Protein AF-A0A350QAY5-F1 (afdb_monomer_lite)

Foldseek 3Di:
DQPQADDQPPQDDDVHGPVVLQVVLCVVPVGRAQKDWDWDDDVNFTETEIEGHCSRVRSAQAQSNLVRLLVSLVVCVVVVGAYEYEDGGPEHDVSRPVRSLVSQVSNQVSLVVCVVSVHFYEAEYEAEHEASRLVGSNVSGPHHHYDPPHHYYHDDPD

Structure (mmCIF, N/CA/C/O backbone):
data_AF-A0A350QAY5-F1
#
_entry.id   AF-A0A350QAY5-F1
#
loop_
_atom_site.group_PDB
_atom_site.id
_atom_site.type_symbol
_atom_site.label_atom_id
_atom_site.label_alt_id
_atom_site.label_comp_id
_atom_site.label_asym_id
_atom_site.label_entity_id
_atom_site.label_seq_id
_atom_site.pdbx_PDB_ins_code
_atom_site.Cartn_x
_atom_site.Cartn_y
_atom_site.Cartn_z
_atom_site.occupancy
_atom_site.B_iso_or_equiv
_atom_site.auth_seq_id
_atom_site.auth_comp_id
_atom_site.auth_asym_id
_atom_site.auth_atom_id
_atom_site.pdbx_PDB_model_num
ATOM 1 N N . ASP A 1 1 ? 9.152 9.344 7.113 1.00 81.31 1 ASP A N 1
ATOM 2 C CA . ASP A 1 1 ? 9.930 8.280 6.421 1.00 81.31 1 ASP A CA 1
ATOM 3 C C . ASP A 1 1 ? 10.506 8.770 5.074 1.00 81.31 1 ASP A C 1
ATOM 5 O O . ASP A 1 1 ? 10.620 8.005 4.115 1.00 81.31 1 ASP A O 1
ATOM 9 N N . GLU A 1 2 ? 10.925 10.040 4.996 1.00 77.25 2 GLU A N 1
ATOM 10 C CA . GLU A 1 2 ? 11.268 10.715 3.730 1.00 77.25 2 GLU A CA 1
ATOM 11 C C . GLU A 1 2 ? 12.499 10.132 3.023 1.00 77.25 2 GLU A C 1
ATOM 13 O O . GLU A 1 2 ? 12.554 10.104 1.796 1.00 77.25 2 GLU A O 1
ATOM 18 N N . GLY A 1 3 ? 13.460 9.605 3.787 1.00 85.69 3 GLY A N 1
ATOM 19 C CA . GLY A 1 3 ? 14.678 9.002 3.242 1.00 85.69 3 GLY A CA 1
ATOM 20 C C . GLY A 1 3 ? 14.499 7.602 2.642 1.00 85.69 3 GLY A C 1
ATOM 21 O O . GLY A 1 3 ? 15.414 7.117 1.976 1.00 85.69 3 GLY A O 1
ATOM 22 N N . LEU A 1 4 ? 13.356 6.939 2.858 1.00 93.00 4 LEU A N 1
ATOM 23 C CA . LEU A 1 4 ? 13.135 5.566 2.399 1.00 93.00 4 LEU A CA 1
ATOM 24 C C . LEU A 1 4 ? 12.829 5.533 0.895 1.00 93.00 4 LEU A C 1
ATOM 26 O O . LEU A 1 4 ? 11.836 6.108 0.440 1.00 93.00 4 LEU A O 1
ATOM 30 N N . HIS A 1 5 ? 13.672 4.824 0.149 1.00 93.00 5 HIS A N 1
ATOM 31 C CA . HIS A 1 5 ? 13.646 4.731 -1.308 1.00 93.00 5 HIS A CA 1
ATOM 32 C C . HIS A 1 5 ? 14.004 3.312 -1.763 1.00 93.00 5 HIS A C 1
ATOM 34 O O . HIS A 1 5 ? 14.540 2.523 -0.985 1.00 93.00 5 HIS A O 1
ATOM 40 N N . SER A 1 6 ? 13.649 2.969 -3.002 1.00 92.56 6 SER A N 1
ATOM 41 C CA . SER A 1 6 ? 14.009 1.671 -3.581 1.00 92.56 6 SER A CA 1
ATOM 42 C C . SER A 1 6 ? 15.471 1.679 -4.021 1.00 92.56 6 SER A C 1
ATOM 44 O O . SER A 1 6 ? 15.937 2.644 -4.624 1.00 92.56 6 SER A O 1
ATOM 46 N N . GLU A 1 7 ? 16.161 0.570 -3.782 1.00 91.94 7 GLU A N 1
ATOM 47 C CA . GLU A 1 7 ? 17.457 0.275 -4.391 1.00 91.94 7 GLU A CA 1
ATOM 48 C C . GLU A 1 7 ? 17.294 -0.701 -5.564 1.00 91.94 7 GLU A C 1
ATOM 50 O O . GLU A 1 7 ? 16.193 -1.169 -5.852 1.00 91.94 7 GLU A O 1
ATOM 55 N N . ASP A 1 8 ? 18.397 -1.020 -6.243 1.00 93.12 8 ASP A N 1
ATOM 56 C CA . ASP A 1 8 ? 18.444 -1.986 -7.345 1.00 93.12 8 ASP A CA 1
ATOM 57 C C . ASP A 1 8 ? 19.230 -3.247 -6.931 1.00 93.12 8 ASP A C 1
ATOM 59 O O . ASP A 1 8 ? 20.378 -3.429 -7.355 1.00 93.12 8 ASP A O 1
ATOM 63 N N . PRO A 1 9 ? 18.653 -4.109 -6.066 1.00 90.19 9 PRO A N 1
ATOM 64 C CA . PRO A 1 9 ? 19.353 -5.276 -5.526 1.00 90.19 9 PRO A CA 1
ATOM 65 C C . PRO A 1 9 ? 19.636 -6.336 -6.596 1.00 90.19 9 PRO A C 1
ATOM 67 O O . PRO A 1 9 ? 20.583 -7.107 -6.467 1.00 90.19 9 PRO A O 1
ATOM 70 N N . LEU A 1 10 ? 18.835 -6.362 -7.666 1.00 94.19 10 LEU A N 1
ATOM 71 C CA . LEU A 1 10 ? 18.956 -7.327 -8.758 1.00 94.19 10 LEU A CA 1
ATOM 72 C C . LEU A 1 10 ? 19.845 -6.827 -9.905 1.00 94.19 10 LEU A C 1
ATOM 74 O O . LEU A 1 10 ? 20.070 -7.574 -10.855 1.00 94.19 10 LEU A O 1
ATOM 78 N N . ARG A 1 11 ? 20.352 -5.584 -9.833 1.00 92.19 11 ARG A N 1
ATOM 79 C CA . ARG A 1 11 ? 21.072 -4.908 -10.930 1.00 92.19 11 ARG A CA 1
ATOM 80 C C . ARG A 1 11 ? 20.285 -4.985 -12.243 1.00 92.19 11 ARG A C 1
ATOM 82 O O . ARG A 1 11 ? 20.838 -5.304 -13.297 1.00 92.19 11 ARG A O 1
ATOM 89 N N . PHE A 1 12 ? 18.979 -4.751 -12.156 1.00 93.25 12 PHE A N 1
ATOM 90 C CA . PHE A 1 12 ? 18.031 -5.024 -13.225 1.00 93.25 12 PHE A CA 1
ATOM 91 C C . PHE A 1 12 ? 18.230 -4.075 -14.412 1.00 93.25 12 PHE A C 1
ATOM 93 O O . PHE A 1 12 ? 18.260 -2.845 -14.270 1.00 93.25 12 PHE A O 1
ATOM 100 N N . GLN A 1 13 ? 18.297 -4.653 -15.611 1.00 88.00 13 GLN A N 1
ATOM 101 C CA . GLN A 1 13 ? 18.387 -3.912 -16.865 1.00 88.00 13 GLN A CA 1
ATOM 102 C C . GLN A 1 13 ? 17.343 -4.417 -17.858 1.00 88.00 13 GLN A C 1
ATOM 104 O O . GLN A 1 13 ? 17.281 -5.603 -18.169 1.00 88.00 13 GLN A O 1
ATOM 109 N N . ASP A 1 14 ? 16.539 -3.482 -18.360 1.00 86.69 14 ASP A N 1
ATOM 110 C CA . ASP A 1 14 ? 15.728 -3.651 -19.563 1.00 86.69 14 ASP A CA 1
ATOM 111 C C . ASP A 1 14 ? 16.149 -2.591 -20.603 1.00 86.69 14 ASP A C 1
ATOM 113 O O . ASP A 1 14 ? 17.308 -2.180 -20.633 1.00 86.69 14 ASP A O 1
ATOM 117 N N . LEU A 1 15 ? 15.217 -2.098 -21.424 1.00 86.44 15 LEU A N 1
ATOM 118 C CA . LEU A 1 15 ? 15.415 -0.923 -22.286 1.00 86.44 15 LEU A CA 1
ATOM 119 C C . LEU A 1 15 ? 16.027 0.291 -21.552 1.00 86.44 15 LEU A C 1
ATOM 121 O O . LEU A 1 15 ? 16.704 1.109 -22.172 1.00 86.44 15 LEU A O 1
ATOM 125 N N . LYS A 1 16 ? 15.765 0.443 -20.248 1.00 89.06 16 LYS A N 1
ATOM 126 C CA . LYS A 1 16 ? 16.344 1.453 -19.355 1.00 89.06 16 LYS A CA 1
ATOM 127 C C . LYS A 1 16 ? 16.747 0.809 -18.020 1.00 89.06 16 LYS A C 1
ATOM 129 O O . LYS A 1 16 ? 15.923 0.123 -17.413 1.00 89.06 16 LYS A O 1
ATOM 134 N N . PRO A 1 17 ? 17.950 1.092 -17.486 1.00 93.75 17 PRO A N 1
ATOM 135 C CA . PRO A 1 17 ? 18.347 0.616 -16.160 1.00 93.75 17 PRO A CA 1
ATOM 136 C C . PRO A 1 17 ? 17.328 0.998 -15.080 1.00 93.75 17 PRO A C 1
ATOM 138 O O . PRO A 1 17 ? 16.793 2.114 -15.102 1.00 93.75 17 PRO A O 1
ATOM 141 N N . TYR A 1 18 ? 17.087 0.118 -14.101 1.00 95.19 18 TYR A N 1
ATOM 142 C CA . TYR A 1 18 ? 16.091 0.384 -13.056 1.00 95.19 18 TYR A CA 1
ATOM 143 C C . TYR A 1 18 ? 16.388 1.674 -12.276 1.00 95.19 18 TYR A C 1
ATOM 145 O O . TYR A 1 18 ? 15.495 2.501 -12.085 1.00 95.19 18 TYR A O 1
ATOM 153 N N . LYS A 1 19 ? 17.661 1.925 -11.947 1.00 94.19 19 LYS A N 1
ATOM 154 C CA . LYS A 1 19 ? 18.101 3.184 -11.318 1.00 94.19 19 LYS A CA 1
ATOM 155 C C . LYS A 1 19 ? 17.680 4.428 -12.106 1.00 94.19 19 LYS A C 1
ATOM 157 O O . LYS A 1 19 ? 17.202 5.389 -11.517 1.00 94.19 19 LYS A O 1
ATOM 162 N N . ALA A 1 20 ? 17.778 4.396 -13.437 1.00 94.12 20 ALA A N 1
ATOM 163 C CA . ALA A 1 20 ? 17.359 5.518 -14.275 1.00 94.12 20 ALA A CA 1
ATOM 164 C C . ALA A 1 20 ? 15.835 5.726 -14.238 1.00 94.12 20 ALA A C 1
ATOM 166 O O . ALA A 1 20 ? 15.365 6.863 -14.253 1.00 94.12 20 ALA A O 1
ATOM 167 N N . ARG A 1 21 ? 15.051 4.639 -14.149 1.00 94.94 21 ARG A N 1
ATOM 168 C CA . ARG A 1 21 ? 13.589 4.709 -13.971 1.00 94.94 21 ARG A CA 1
ATOM 169 C C . ARG A 1 21 ? 13.220 5.323 -12.620 1.00 94.94 21 ARG A C 1
ATOM 171 O O . ARG A 1 21 ? 12.304 6.140 -12.579 1.00 94.94 21 ARG A O 1
ATOM 178 N N . LEU A 1 22 ? 13.942 4.967 -11.554 1.00 94.69 22 LEU A N 1
ATOM 179 C CA . LEU A 1 22 ? 13.773 5.560 -10.225 1.00 94.69 22 LEU A CA 1
ATOM 180 C C . LEU A 1 22 ? 14.061 7.061 -10.253 1.00 94.69 22 LEU A C 1
ATOM 182 O O . LEU A 1 22 ? 13.168 7.838 -9.940 1.00 94.69 22 LEU A O 1
ATOM 186 N N . THR A 1 23 ? 15.234 7.484 -10.734 1.00 95.25 23 THR A N 1
ATOM 187 C CA . THR A 1 23 ? 15.590 8.911 -10.820 1.00 95.25 23 THR A CA 1
ATOM 188 C C . THR A 1 23 ? 14.592 9.712 -11.663 1.00 95.25 23 THR A C 1
ATOM 190 O O . THR A 1 23 ? 14.199 10.813 -11.281 1.00 95.25 23 THR A O 1
ATOM 193 N N . ALA A 1 24 ? 14.127 9.162 -12.789 1.00 95.00 24 ALA A N 1
ATOM 194 C CA . ALA A 1 24 ? 13.120 9.822 -13.619 1.00 95.00 24 ALA A CA 1
ATOM 195 C C . ALA A 1 24 ? 11.761 9.953 -12.907 1.00 95.00 24 ALA A C 1
ATOM 197 O O . ALA A 1 24 ? 11.108 10.992 -13.008 1.00 95.00 24 ALA A O 1
ATOM 198 N N . ALA A 1 25 ? 11.326 8.917 -12.185 1.00 95.06 25 ALA A N 1
ATOM 199 C CA . ALA A 1 25 ? 10.086 8.953 -11.414 1.00 95.06 25 ALA A CA 1
ATOM 200 C C . ALA A 1 25 ? 10.176 9.940 -10.238 1.00 95.06 25 ALA A C 1
ATOM 202 O O . ALA A 1 25 ? 9.241 10.709 -10.017 1.00 95.06 25 ALA A O 1
ATOM 203 N N . GLU A 1 26 ? 11.318 9.975 -9.549 1.00 94.31 26 GLU A N 1
ATOM 204 C CA . GLU A 1 26 ? 11.618 10.944 -8.492 1.00 94.31 26 GLU A CA 1
ATOM 205 C C . GLU A 1 26 ? 11.548 12.381 -9.003 1.00 94.31 26 GLU A C 1
ATOM 207 O O . GLU A 1 26 ? 10.843 13.202 -8.417 1.00 94.31 26 GLU A O 1
ATOM 212 N N . GLY A 1 27 ? 12.196 12.667 -10.137 1.00 94.69 27 GLY A N 1
ATOM 213 C CA . GLY A 1 27 ? 12.143 13.984 -10.772 1.00 94.69 27 GLY A CA 1
ATOM 214 C C . GLY A 1 27 ? 10.732 14.396 -11.203 1.00 94.69 27 GLY A C 1
ATOM 215 O O . GLY A 1 27 ? 10.409 15.579 -11.189 1.00 94.69 27 GLY A O 1
ATOM 216 N N . LYS A 1 28 ? 9.864 13.432 -11.542 1.00 93.38 28 LYS A N 1
ATOM 217 C CA . LYS A 1 28 ? 8.484 13.700 -11.973 1.00 93.38 28 LYS A CA 1
ATOM 218 C C . LYS A 1 28 ? 7.548 14.073 -10.822 1.00 93.38 28 LYS A C 1
ATOM 220 O O . LYS A 1 28 ? 6.662 14.898 -11.023 1.00 93.38 28 LYS A O 1
ATOM 225 N N . ILE A 1 29 ? 7.681 13.436 -9.657 1.00 92.50 29 ILE A N 1
ATOM 226 C CA . ILE A 1 29 ? 6.722 13.613 -8.547 1.00 92.50 29 ILE A CA 1
ATOM 227 C C . ILE A 1 29 ? 7.314 14.272 -7.295 1.00 92.50 29 ILE A C 1
ATOM 229 O O . ILE A 1 29 ? 6.591 14.454 -6.314 1.00 92.50 29 ILE A O 1
ATOM 233 N N . GLY A 1 30 ? 8.616 14.569 -7.296 1.00 92.19 30 GLY A N 1
ATOM 234 C CA . GLY A 1 30 ? 9.331 15.195 -6.180 1.00 92.19 30 GLY A CA 1
ATOM 235 C C . GLY A 1 30 ? 9.491 14.309 -4.939 1.00 92.19 30 GLY A C 1
ATOM 236 O O . GLY A 1 30 ? 9.802 14.814 -3.865 1.00 92.19 30 GLY A O 1
ATOM 237 N N . ARG A 1 31 ? 9.246 12.997 -5.046 1.00 91.69 31 ARG A N 1
ATOM 238 C CA . ARG A 1 31 ? 9.269 12.031 -3.930 1.00 91.69 31 ARG A CA 1
ATOM 239 C C . ARG A 1 31 ? 9.933 10.723 -4.356 1.00 91.69 31 ARG A C 1
ATOM 241 O O . ARG A 1 31 ? 9.853 10.342 -5.519 1.00 91.69 31 ARG A O 1
ATOM 248 N N . ARG A 1 32 ? 10.525 10.010 -3.390 1.00 92.81 32 ARG A N 1
ATOM 249 C CA . ARG A 1 32 ? 11.344 8.792 -3.592 1.00 92.81 32 ARG A CA 1
ATOM 250 C C . ARG A 1 32 ? 10.606 7.453 -3.566 1.00 92.81 32 ARG A C 1
ATOM 252 O O . ARG A 1 32 ? 11.216 6.386 -3.562 1.00 92.81 32 ARG A O 1
ATOM 259 N N . SER A 1 33 ? 9.282 7.483 -3.499 1.00 94.25 33 SER A N 1
ATOM 260 C CA . SER A 1 33 ? 8.451 6.282 -3.476 1.00 94.25 33 SER A CA 1
ATOM 261 C C . SER A 1 33 ? 7.085 6.586 -4.071 1.00 94.25 33 SER A C 1
ATOM 263 O O . SER A 1 33 ? 6.637 7.732 -4.067 1.00 94.25 33 SER A O 1
ATOM 265 N N . ALA A 1 34 ? 6.406 5.534 -4.519 1.00 96.50 34 ALA A N 1
ATOM 266 C CA . ALA A 1 34 ? 5.028 5.603 -4.981 1.00 96.50 34 ALA A CA 1
ATOM 267 C C . ALA A 1 34 ? 4.009 5.680 -3.834 1.00 96.50 34 ALA A C 1
ATOM 269 O O . ALA A 1 34 ? 2.827 5.545 -4.099 1.00 96.50 34 ALA A O 1
ATOM 270 N N . VAL A 1 35 ? 4.436 5.849 -2.578 1.00 97.31 35 VAL A N 1
ATOM 271 C CA . VAL A 1 35 ? 3.547 6.011 -1.418 1.00 97.31 35 VAL A CA 1
ATOM 272 C C . VAL A 1 35 ? 3.966 7.211 -0.583 1.00 97.31 35 VAL A C 1
ATOM 274 O O . VAL A 1 35 ? 5.150 7.382 -0.262 1.00 97.31 35 VAL A O 1
ATOM 277 N N . LEU A 1 36 ? 2.968 8.003 -0.197 1.00 96.12 36 LEU A N 1
ATOM 278 C CA . LEU A 1 36 ? 3.047 8.984 0.877 1.00 96.12 36 LEU A CA 1
ATOM 279 C C . LEU A 1 36 ? 2.226 8.476 2.059 1.00 96.12 36 LEU A C 1
ATOM 281 O O . LEU A 1 36 ? 1.047 8.183 1.895 1.00 96.12 36 LEU A O 1
ATOM 285 N N . ALA A 1 37 ? 2.851 8.372 3.226 1.00 96.94 37 ALA A N 1
ATOM 286 C CA . ALA A 1 37 ? 2.188 7.977 4.458 1.00 96.94 37 ALA A CA 1
ATOM 287 C C . ALA A 1 37 ? 2.291 9.098 5.494 1.00 96.94 37 ALA A C 1
ATOM 289 O O . ALA A 1 37 ? 3.271 9.846 5.512 1.00 96.94 37 ALA A O 1
ATOM 290 N N . GLY A 1 38 ? 1.285 9.207 6.351 1.00 96.88 38 GLY A N 1
ATOM 291 C CA . GLY A 1 38 ? 1.219 10.215 7.398 1.00 96.88 38 GLY A CA 1
ATOM 292 C C . GLY A 1 38 ? 0.137 9.900 8.419 1.00 96.88 38 GLY A C 1
ATOM 293 O O . GLY A 1 38 ? -0.622 8.945 8.271 1.00 96.88 38 GLY A O 1
ATOM 294 N N . THR A 1 39 ? 0.080 10.722 9.458 1.00 97.94 39 THR A N 1
ATOM 295 C CA . THR A 1 39 ? -0.961 10.668 10.488 1.00 97.94 39 THR A CA 1
ATOM 296 C C . THR A 1 39 ? -1.671 12.011 10.542 1.00 97.94 39 THR A C 1
ATOM 298 O O . THR A 1 39 ? -1.111 13.035 10.138 1.00 97.94 39 THR A O 1
ATOM 301 N N . GLY A 1 40 ? -2.910 12.014 11.012 1.00 97.31 40 GLY A N 1
ATOM 302 C CA . GLY A 1 40 ? -3.712 13.223 11.124 1.00 97.31 40 GLY A CA 1
ATOM 303 C C . GLY A 1 40 ? -4.994 12.969 11.894 1.00 97.31 40 GLY A C 1
ATOM 304 O O . GLY A 1 40 ? -5.114 11.971 12.604 1.00 97.31 40 GLY A O 1
ATOM 305 N N . THR A 1 41 ? -5.950 13.879 11.749 1.00 97.81 41 THR A N 1
ATOM 306 C CA . THR A 1 41 ? -7.289 13.728 12.314 1.00 97.81 41 THR A CA 1
ATOM 307 C C . THR A 1 41 ? -8.348 13.875 11.227 1.00 97.81 41 THR A C 1
ATOM 309 O O . THR A 1 41 ? -8.236 14.727 10.346 1.00 97.81 41 THR A O 1
ATOM 312 N N . LEU A 1 42 ? -9.386 13.047 11.300 1.00 96.38 42 LEU A N 1
ATOM 313 C CA . LEU A 1 42 ? -10.590 13.133 10.484 1.00 96.38 42 LEU A CA 1
ATOM 314 C C . LEU A 1 42 ? -11.773 13.314 11.433 1.00 96.38 42 LEU A C 1
ATOM 316 O O . LEU A 1 42 ? -12.042 12.440 12.249 1.00 96.38 42 LEU A O 1
ATOM 320 N N . GLU A 1 43 ? -12.416 14.482 11.393 1.00 96.12 43 GLU A N 1
ATOM 321 C CA . GLU A 1 43 ? -13.504 14.843 12.324 1.00 96.12 43 GLU A CA 1
ATOM 322 C C . GLU A 1 43 ? -13.142 14.641 13.812 1.00 96.12 43 GLU A C 1
ATOM 324 O O . GLU A 1 43 ? -13.964 14.267 14.642 1.00 96.12 43 GLU A O 1
ATOM 329 N N . GLY A 1 44 ? -11.874 14.881 14.162 1.00 96.44 44 GLY A N 1
ATOM 330 C CA . GLY A 1 44 ? -11.359 14.696 15.523 1.00 96.44 44 GLY A CA 1
ATOM 331 C C . GLY A 1 44 ? -10.916 13.266 15.861 1.00 96.44 44 GLY A C 1
ATOM 332 O O . GLY A 1 44 ? -10.296 13.069 16.904 1.00 96.44 44 GLY A O 1
ATOM 333 N N . VAL A 1 45 ? -11.145 12.287 14.983 1.00 97.19 45 VAL A N 1
ATOM 334 C CA . VAL A 1 45 ? -10.635 10.915 15.122 1.00 97.19 45 VAL A CA 1
ATOM 335 C C . VAL A 1 45 ? -9.212 10.851 14.573 1.00 97.19 45 VAL A C 1
ATOM 337 O O . VAL A 1 45 ? -8.980 11.234 13.429 1.00 97.19 45 VAL A O 1
ATOM 340 N N . GLY A 1 46 ? -8.247 10.391 15.374 1.00 98.38 46 GLY A N 1
ATOM 341 C CA . GLY A 1 46 ? -6.883 10.139 14.895 1.00 98.38 46 GLY A CA 1
ATOM 342 C C . GLY A 1 46 ? -6.888 9.071 13.805 1.00 98.38 46 GLY A C 1
ATOM 343 O O . GLY A 1 46 ? -7.631 8.103 13.921 1.00 98.38 46 GLY A O 1
ATOM 344 N N . VAL A 1 47 ? -6.114 9.254 12.738 1.00 98.50 47 VAL A N 1
ATOM 345 C CA . VAL A 1 47 ? -6.032 8.305 11.619 1.00 98.50 47 VAL A CA 1
ATOM 346 C C . VAL A 1 47 ? -4.617 8.243 11.060 1.00 98.50 47 VAL A C 1
ATOM 348 O O . VAL A 1 47 ? -3.953 9.272 10.890 1.00 98.50 47 VAL A O 1
ATOM 351 N N . THR A 1 48 ? -4.191 7.038 10.687 1.00 98.75 48 THR A N 1
ATOM 352 C CA . THR A 1 48 ? -3.013 6.834 9.847 1.00 98.75 48 THR A CA 1
ATOM 353 C C . THR A 1 48 ? -3.466 6.628 8.403 1.00 98.75 48 THR A C 1
ATOM 355 O O . THR A 1 48 ? -4.336 5.806 8.122 1.00 98.75 48 THR A O 1
ATOM 358 N N . LEU A 1 49 ? -2.852 7.348 7.465 1.00 98.38 49 LEU A N 1
ATOM 359 C CA . LEU A 1 49 ? -3.194 7.321 6.044 1.00 98.38 49 LEU A CA 1
ATOM 360 C C . LEU A 1 49 ? -1.961 6.975 5.204 1.00 98.38 49 LEU A C 1
ATOM 362 O O . LEU A 1 49 ? -0.896 7.564 5.391 1.00 98.38 49 LEU A O 1
ATOM 366 N N . ALA A 1 50 ? -2.113 6.076 4.233 1.00 98.44 50 ALA A N 1
ATOM 367 C CA . ALA A 1 50 ? -1.136 5.845 3.172 1.00 98.44 50 ALA A CA 1
ATOM 368 C C . ALA A 1 50 ? -1.795 5.994 1.796 1.00 98.44 50 ALA A C 1
ATOM 370 O O . ALA A 1 50 ? -2.806 5.362 1.515 1.00 98.44 50 ALA A O 1
ATOM 371 N N . VAL A 1 51 ? -1.216 6.819 0.925 1.00 98.31 51 VAL A N 1
ATOM 372 C CA . VAL A 1 51 ? -1.753 7.122 -0.408 1.00 98.31 51 VAL A CA 1
ATOM 373 C C . VAL A 1 51 ? -0.733 6.748 -1.471 1.00 98.31 51 VAL A C 1
ATOM 375 O O . VAL A 1 51 ? 0.397 7.251 -1.462 1.00 98.31 51 VAL A O 1
ATOM 378 N N . MET A 1 52 ? -1.131 5.868 -2.389 1.00 98.38 52 MET A N 1
ATOM 379 C CA . MET A 1 52 ? -0.332 5.483 -3.547 1.00 98.38 52 MET A CA 1
ATOM 380 C C . MET A 1 52 ? -0.388 6.546 -4.655 1.00 98.38 52 MET A C 1
ATOM 382 O O . MET A 1 52 ? -1.396 7.217 -4.850 1.00 98.38 52 MET A O 1
ATOM 386 N N . ASP A 1 53 ? 0.697 6.687 -5.416 1.00 96.88 53 ASP A N 1
ATOM 387 C CA . ASP A 1 53 ? 0.803 7.597 -6.554 1.00 96.88 53 ASP A CA 1
ATOM 388 C C . ASP A 1 53 ? 1.178 6.839 -7.829 1.00 96.88 53 ASP A C 1
ATOM 390 O O . ASP A 1 53 ? 2.338 6.466 -8.050 1.00 96.88 53 ASP A O 1
ATOM 394 N N . PHE A 1 54 ? 0.190 6.663 -8.708 1.00 97.00 54 PHE A N 1
ATOM 395 C CA . PHE A 1 54 ? 0.349 5.942 -9.969 1.00 97.00 54 PHE A CA 1
ATOM 396 C C . PHE A 1 54 ? 1.415 6.560 -10.892 1.00 97.00 54 PHE A C 1
ATOM 398 O O . PHE A 1 54 ? 2.029 5.871 -11.711 1.00 97.00 54 PHE A O 1
ATOM 405 N N . ARG A 1 55 ? 1.712 7.859 -10.747 1.00 96.50 55 ARG A N 1
ATOM 406 C CA . ARG A 1 55 ? 2.700 8.555 -11.589 1.00 96.50 55 ARG A CA 1
ATOM 407 C C . ARG A 1 55 ? 4.126 8.057 -11.343 1.00 96.50 55 ARG A C 1
ATOM 409 O O . ARG A 1 55 ? 4.967 8.225 -12.230 1.00 96.50 55 ARG A O 1
ATOM 416 N N . PHE A 1 56 ? 4.395 7.432 -10.192 1.00 96.50 56 PHE A N 1
ATOM 417 C CA . PHE A 1 56 ? 5.680 6.813 -9.873 1.00 96.50 56 PHE A CA 1
ATOM 418 C C . PHE A 1 56 ? 5.698 5.355 -10.342 1.00 96.50 56 PHE A C 1
ATOM 420 O O . PHE A 1 56 ? 5.243 4.454 -9.639 1.00 96.50 56 PHE A O 1
ATOM 427 N N . ILE A 1 57 ? 6.234 5.115 -11.544 1.00 95.88 57 ILE A N 1
ATOM 428 C CA . ILE A 1 57 ? 6.411 3.768 -12.126 1.00 95.88 57 ILE A CA 1
ATOM 429 C C . ILE A 1 57 ? 5.105 2.945 -12.052 1.00 95.88 57 ILE A C 1
ATOM 431 O O . ILE A 1 57 ? 5.091 1.804 -11.583 1.00 95.88 57 ILE A O 1
ATOM 435 N N . GLY A 1 58 ? 3.984 3.559 -12.449 1.00 96.00 58 GLY A N 1
ATOM 436 C CA . GLY A 1 58 ? 2.663 2.921 -12.449 1.00 96.00 58 GLY A CA 1
ATOM 437 C C . GLY A 1 58 ? 2.150 2.558 -11.056 1.00 96.00 58 GLY A C 1
ATOM 438 O O . GLY A 1 58 ? 1.424 1.580 -10.920 1.00 96.00 58 GLY A O 1
ATOM 439 N N . GLY A 1 59 ? 2.615 3.239 -10.004 1.00 96.88 59 GLY A N 1
ATOM 440 C CA . GLY A 1 59 ? 2.272 2.902 -8.622 1.00 96.88 59 GLY A CA 1
ATOM 441 C C . GLY A 1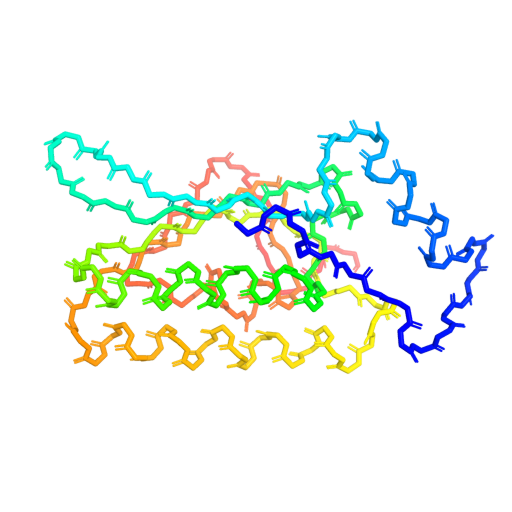 59 ? 2.734 1.503 -8.211 1.00 96.88 59 GLY A C 1
ATOM 442 O O . GLY A 1 59 ? 2.217 0.934 -7.254 1.00 96.88 59 GLY A O 1
ATOM 443 N N . SER A 1 60 ? 3.658 0.892 -8.958 1.00 97.06 60 SER A N 1
ATOM 444 C CA . SER A 1 60 ? 3.999 -0.518 -8.765 1.00 97.06 60 SER A CA 1
ATOM 445 C C . SER A 1 60 ? 4.582 -0.766 -7.374 1.00 97.06 60 SER A C 1
ATOM 447 O O . SER A 1 60 ? 5.408 0.010 -6.889 1.00 97.06 60 SER A O 1
ATOM 449 N N . MET A 1 61 ? 4.173 -1.846 -6.718 1.00 97.81 61 MET A N 1
ATOM 450 C CA . MET A 1 61 ? 4.620 -2.167 -5.366 1.00 97.81 61 MET A CA 1
ATOM 451 C C . MET A 1 61 ? 5.997 -2.835 -5.392 1.00 97.81 61 MET A C 1
ATOM 453 O O . MET A 1 61 ? 6.117 -4.000 -5.763 1.00 97.81 61 MET A O 1
ATOM 457 N N . GLY A 1 62 ? 7.025 -2.077 -5.002 1.00 96.88 62 GLY A N 1
ATOM 458 C CA . GLY A 1 62 ? 8.373 -2.566 -4.686 1.00 96.88 62 GLY A CA 1
ATOM 459 C C . GLY A 1 62 ? 8.687 -2.438 -3.193 1.00 96.88 62 GLY A C 1
ATOM 460 O O . GLY A 1 62 ? 7.830 -2.045 -2.401 1.00 96.88 62 GLY A O 1
ATOM 461 N N . SER A 1 63 ? 9.926 -2.713 -2.801 1.00 97.31 63 SER A N 1
ATOM 462 C CA . SER A 1 63 ? 10.395 -2.768 -1.409 1.00 97.31 63 SER A CA 1
ATOM 463 C C . SER A 1 63 ? 10.093 -1.497 -0.621 1.00 97.31 63 SER A C 1
ATOM 465 O O . SER A 1 63 ? 9.595 -1.580 0.500 1.00 97.31 63 SER A O 1
ATOM 467 N N . ALA A 1 64 ? 10.332 -0.318 -1.206 1.00 97.19 64 ALA A N 1
ATOM 468 C CA . ALA A 1 64 ? 10.053 0.952 -0.538 1.00 97.19 64 ALA A CA 1
ATOM 469 C C . ALA A 1 64 ? 8.551 1.186 -0.328 1.00 97.19 64 ALA A C 1
ATOM 471 O O . ALA A 1 64 ? 8.151 1.690 0.714 1.00 97.19 64 ALA A O 1
ATOM 472 N N . VAL A 1 65 ? 7.711 0.808 -1.296 1.00 97.81 65 VAL A N 1
ATOM 473 C CA . VAL A 1 65 ? 6.247 0.907 -1.175 1.00 97.81 65 VAL A CA 1
ATOM 474 C C . VAL A 1 65 ? 5.751 -0.027 -0.074 1.00 97.81 65 VAL A C 1
ATOM 476 O O . VAL A 1 65 ? 5.065 0.420 0.843 1.00 97.81 65 VAL A O 1
ATOM 479 N N . GLY A 1 66 ? 6.166 -1.296 -0.124 1.00 98.06 66 GLY A N 1
ATOM 480 C CA . GLY A 1 66 ? 5.789 -2.303 0.864 1.00 98.06 66 GLY A CA 1
ATOM 481 C C . GLY A 1 66 ? 6.203 -1.932 2.282 1.00 98.06 66 GLY A C 1
ATOM 482 O O . GLY A 1 66 ? 5.406 -2.015 3.212 1.00 98.06 66 GLY A O 1
ATOM 483 N N . GLU A 1 67 ? 7.434 -1.451 2.448 1.00 98.12 67 GLU A N 1
ATOM 484 C CA . GLU A 1 67 ? 7.938 -1.010 3.745 1.00 98.12 67 GLU A CA 1
ATOM 485 C C . GLU A 1 67 ? 7.214 0.237 4.271 1.00 98.12 67 GLU A C 1
ATOM 487 O O . GLU A 1 67 ? 6.924 0.296 5.464 1.00 98.12 67 GLU A O 1
ATOM 492 N N . LYS A 1 68 ? 6.876 1.216 3.418 1.00 98.12 68 LYS A N 1
ATOM 493 C CA . LYS A 1 68 ? 6.120 2.407 3.846 1.00 98.12 68 LYS A CA 1
ATOM 494 C C . LYS A 1 68 ? 4.712 2.063 4.319 1.00 98.12 68 LYS A C 1
ATOM 496 O O . LYS A 1 68 ? 4.311 2.524 5.383 1.00 98.12 68 LYS A O 1
ATOM 501 N N . ILE A 1 69 ? 3.991 1.212 3.587 1.00 98.50 69 ILE A N 1
ATOM 502 C CA . ILE A 1 69 ? 2.651 0.765 3.999 1.00 98.50 69 ILE A CA 1
ATOM 503 C C . ILE A 1 69 ? 2.740 -0.061 5.292 1.00 98.50 69 ILE A C 1
ATOM 505 O O . ILE A 1 69 ? 1.978 0.173 6.226 1.00 98.50 69 ILE A O 1
ATOM 509 N N . ALA A 1 70 ? 3.726 -0.955 5.412 1.00 98.62 70 ALA A N 1
ATOM 510 C CA . ALA A 1 70 ? 3.948 -1.717 6.643 1.00 98.62 70 ALA A CA 1
ATOM 511 C C . ALA A 1 70 ? 4.318 -0.824 7.846 1.00 98.62 70 ALA A C 1
ATOM 513 O O . ALA A 1 70 ? 3.967 -1.134 8.983 1.00 98.62 70 ALA A O 1
ATOM 514 N N . ARG A 1 71 ? 5.041 0.285 7.633 1.00 98.50 71 ARG A N 1
ATOM 515 C CA . ARG A 1 71 ? 5.304 1.291 8.679 1.00 98.50 71 ARG A CA 1
ATOM 516 C C . ARG A 1 71 ? 4.053 2.077 9.045 1.00 98.50 71 ARG A C 1
ATOM 518 O O . ARG A 1 71 ? 3.858 2.325 10.226 1.00 98.50 71 ARG A O 1
ATOM 525 N N . ALA A 1 72 ? 3.207 2.416 8.074 1.00 98.56 72 ALA A N 1
ATOM 526 C CA . ALA A 1 72 ? 1.915 3.041 8.339 1.00 98.56 72 ALA A CA 1
ATOM 527 C C . ALA A 1 72 ? 1.040 2.128 9.215 1.00 98.56 72 ALA A C 1
ATOM 529 O O . ALA A 1 72 ? 0.594 2.552 10.273 1.00 98.56 72 ALA A O 1
ATOM 530 N N . GLY A 1 73 ? 0.899 0.845 8.871 1.00 98.69 73 GLY A N 1
ATOM 531 C CA . GLY A 1 73 ? 0.138 -0.097 9.701 1.00 98.69 73 GLY A CA 1
ATOM 532 C C . GLY A 1 73 ? 0.720 -0.301 11.107 1.00 98.69 73 GLY A C 1
ATOM 533 O O . GLY A 1 73 ? -0.026 -0.341 12.080 1.00 98.69 73 GLY A O 1
ATOM 534 N N . ARG A 1 74 ? 2.052 -0.340 11.253 1.00 98.62 74 ARG A N 1
ATOM 535 C CA . ARG A 1 74 ? 2.693 -0.352 12.583 1.00 98.62 74 ARG A CA 1
ATOM 536 C C . ARG A 1 74 ? 2.453 0.937 13.366 1.00 98.62 74 ARG A C 1
ATOM 538 O O . ARG A 1 74 ? 2.210 0.873 14.564 1.00 98.62 74 ARG A O 1
ATOM 545 N N . SER A 1 75 ? 2.471 2.088 12.700 1.00 98.50 75 SER A N 1
ATOM 546 C CA . SER A 1 75 ? 2.152 3.363 13.340 1.00 98.50 75 SER A CA 1
ATOM 547 C C . SER A 1 75 ? 0.698 3.395 13.815 1.00 98.50 75 SER A C 1
ATOM 549 O O . SER A 1 75 ? 0.452 3.796 14.947 1.00 98.50 75 SER A O 1
ATOM 551 N N . ALA A 1 76 ? -0.239 2.893 13.007 1.00 98.69 76 ALA A N 1
ATOM 552 C CA . ALA A 1 76 ? -1.643 2.748 13.385 1.00 98.69 76 ALA A CA 1
ATOM 553 C C . ALA A 1 76 ? -1.813 1.852 14.627 1.00 98.69 76 ALA A C 1
ATOM 555 O O . ALA A 1 76 ? -2.520 2.224 15.563 1.00 98.69 76 ALA A O 1
ATOM 556 N N . LEU A 1 77 ? -1.086 0.726 14.692 1.00 98.62 77 LEU A N 1
ATOM 557 C CA . LEU A 1 77 ? -1.037 -0.160 15.865 1.00 98.62 77 LEU A CA 1
ATOM 558 C C . LEU A 1 77 ? -0.522 0.552 17.123 1.00 98.62 77 LEU A C 1
ATOM 560 O O . LEU A 1 77 ? -1.160 0.4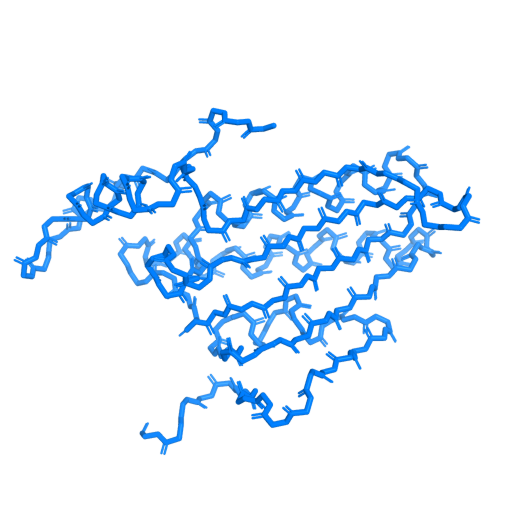95 18.173 1.00 98.62 77 LEU A O 1
ATOM 564 N N . GLU A 1 78 ? 0.621 1.233 17.024 1.00 98.44 78 GLU A N 1
ATOM 565 C CA . GLU A 1 78 ? 1.235 1.957 18.146 1.00 98.44 78 GLU A CA 1
ATOM 566 C C . GLU A 1 78 ? 0.322 3.068 18.678 1.00 98.44 78 GLU A C 1
ATOM 568 O O . GLU A 1 78 ? 0.220 3.281 19.888 1.00 98.44 78 GLU A O 1
ATOM 573 N N . ARG A 1 79 ? -0.360 3.766 17.768 1.00 98.25 79 ARG A N 1
ATOM 574 C CA . ARG A 1 79 ? -1.249 4.891 18.071 1.00 98.25 79 ARG A CA 1
ATOM 575 C C . ARG A 1 79 ? -2.670 4.461 18.425 1.00 98.25 79 ARG A C 1
ATOM 577 O O . ARG A 1 79 ? -3.434 5.288 18.914 1.00 98.25 79 ARG A O 1
ATOM 584 N N . LYS A 1 80 ? -3.001 3.182 18.221 1.00 98.25 80 LYS A N 1
ATOM 585 C CA . LYS A 1 80 ? -4.344 2.608 18.384 1.00 98.25 80 LYS A CA 1
ATOM 586 C C . LYS A 1 80 ? -5.400 3.374 17.589 1.00 98.25 80 LYS A C 1
ATOM 588 O O . LYS A 1 80 ? -6.462 3.706 18.110 1.00 98.25 80 LYS A O 1
ATOM 593 N N . GLU A 1 81 ? -5.083 3.672 16.336 1.00 98.38 81 GLU A N 1
ATOM 594 C CA . GLU A 1 81 ? -5.945 4.443 15.443 1.00 98.38 81 GLU A CA 1
ATOM 595 C C . GLU A 1 81 ? -6.235 3.676 14.141 1.00 98.38 81 GLU A C 1
ATOM 597 O O . GLU A 1 81 ? -5.469 2.777 13.785 1.00 98.38 81 GLU A O 1
ATOM 602 N N . PRO A 1 82 ? -7.327 3.996 13.422 1.00 98.56 82 PRO A N 1
ATOM 603 C CA . PRO A 1 82 ? -7.628 3.386 12.134 1.00 98.56 82 PRO A CA 1
ATOM 604 C C . PRO A 1 82 ? -6.518 3.595 11.100 1.00 98.56 82 PRO A C 1
ATOM 606 O O . PRO A 1 82 ? -5.904 4.665 11.023 1.00 98.56 82 PRO A O 1
ATOM 609 N N . LEU A 1 83 ? -6.327 2.587 10.250 1.00 98.88 83 LEU A N 1
ATOM 610 C CA . LEU A 1 83 ? -5.503 2.674 9.050 1.00 98.88 83 LEU A CA 1
ATOM 611 C C . LEU A 1 83 ? -6.397 2.870 7.823 1.00 98.88 83 LEU A C 1
ATOM 613 O O . LEU A 1 83 ? -7.340 2.115 7.600 1.00 98.88 83 LEU A O 1
ATOM 617 N N . ILE A 1 84 ? -6.045 3.827 6.970 1.00 98.81 84 ILE A N 1
ATOM 618 C CA . ILE A 1 84 ? -6.651 4.004 5.649 1.00 98.81 84 ILE A CA 1
ATOM 619 C C . ILE A 1 84 ? -5.555 3.867 4.592 1.00 98.81 84 ILE A C 1
ATOM 621 O O . ILE A 1 84 ? -4.524 4.541 4.670 1.00 98.81 84 ILE A O 1
ATOM 625 N N . VAL A 1 85 ? -5.764 3.015 3.586 1.00 98.81 85 VAL A N 1
ATOM 626 C CA . VAL A 1 85 ? -4.846 2.894 2.442 1.00 98.81 85 VAL A CA 1
ATOM 627 C C . VAL A 1 85 ? -5.587 3.185 1.145 1.00 98.81 85 VAL A C 1
ATOM 629 O O . VAL A 1 85 ? -6.517 2.469 0.788 1.00 98.81 85 VAL A O 1
ATOM 632 N N . VAL A 1 86 ? -5.140 4.216 0.428 1.00 98.75 86 VAL A N 1
ATOM 633 C CA . VAL A 1 86 ? -5.629 4.578 -0.906 1.00 98.75 86 VAL A CA 1
ATOM 634 C C . VAL A 1 86 ? -4.712 3.957 -1.952 1.00 98.75 86 VAL A C 1
ATOM 636 O O . VAL A 1 86 ? -3.545 4.340 -2.073 1.00 98.75 86 VAL A O 1
ATOM 639 N N . SER A 1 87 ? -5.233 2.982 -2.688 1.00 98.62 87 SER A N 1
ATOM 640 C CA . SER A 1 87 ? -4.481 2.145 -3.616 1.00 98.62 87 SER A CA 1
ATOM 641 C C . SER A 1 87 ? -4.670 2.596 -5.059 1.00 98.62 87 SER A C 1
ATOM 643 O O . SER A 1 87 ? -5.797 2.762 -5.507 1.00 98.62 87 SER A O 1
ATOM 645 N N . ALA A 1 88 ? -3.553 2.746 -5.773 1.00 97.88 88 ALA A N 1
ATOM 646 C CA . ALA A 1 88 ? -3.477 3.046 -7.201 1.00 97.88 88 ALA A CA 1
ATOM 647 C C . ALA A 1 88 ? -2.208 2.383 -7.756 1.00 97.88 88 ALA A C 1
ATOM 649 O O . ALA A 1 88 ? -1.089 2.839 -7.496 1.00 97.88 88 ALA A O 1
ATOM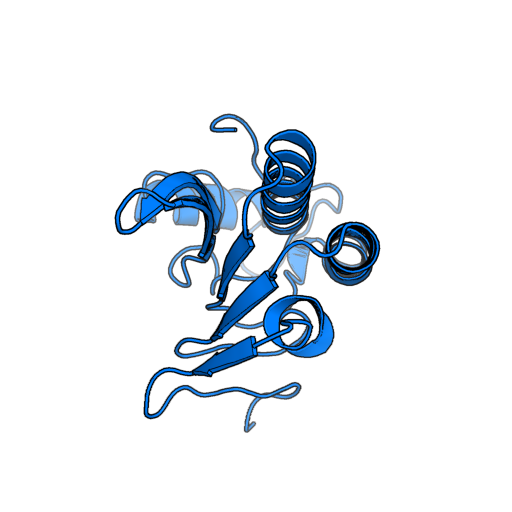 650 N N . SER A 1 89 ? -2.350 1.263 -8.463 1.00 97.50 89 SER A N 1
ATOM 651 C CA . SER A 1 89 ? -1.219 0.441 -8.886 1.00 97.50 89 SER A CA 1
ATOM 652 C C . SER A 1 89 ? -1.491 -0.425 -10.113 1.00 97.50 89 SER A C 1
ATOM 654 O O . SER A 1 89 ? -2.527 -1.076 -10.236 1.00 97.50 89 SER A O 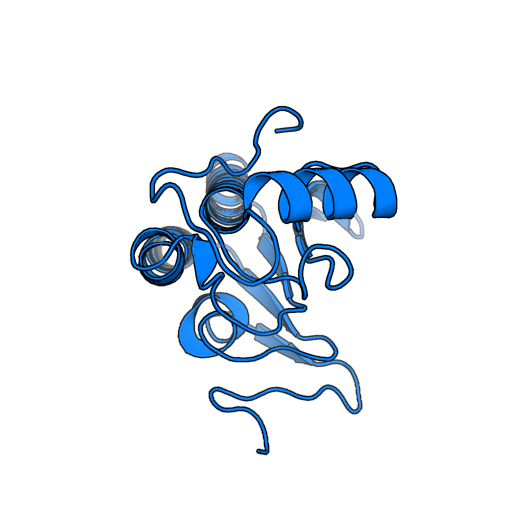1
ATOM 656 N N . GLY A 1 90 ? -0.476 -0.527 -10.969 1.00 95.88 90 GLY A N 1
ATOM 657 C CA . GLY A 1 90 ? -0.371 -1.523 -12.036 1.00 95.88 90 GLY A CA 1
ATOM 658 C C . GLY A 1 90 ? 0.089 -2.913 -11.567 1.00 95.88 90 GLY A C 1
ATOM 659 O O . GLY A 1 90 ? 0.281 -3.793 -12.401 1.00 95.88 90 GLY A O 1
ATOM 660 N N . GLY A 1 91 ? 0.342 -3.113 -10.266 1.00 95.38 91 GLY A N 1
ATOM 661 C CA . GLY A 1 91 ? 0.756 -4.397 -9.691 1.00 95.38 91 GLY A CA 1
ATOM 662 C C . GLY A 1 91 ? 2.134 -4.387 -9.030 1.00 95.38 91 GLY A C 1
ATOM 663 O O . GLY A 1 91 ? 2.606 -3.373 -8.521 1.00 95.38 91 GLY A O 1
ATOM 664 N N . ALA A 1 92 ? 2.786 -5.550 -8.984 1.00 95.25 92 ALA A N 1
ATOM 665 C CA . ALA A 1 92 ? 4.102 -5.705 -8.362 1.00 95.25 92 ALA A CA 1
ATOM 666 C C . ALA A 1 92 ? 5.212 -5.080 -9.227 1.00 95.25 92 ALA A C 1
ATOM 668 O O . ALA A 1 92 ? 5.162 -5.115 -10.458 1.00 95.25 92 ALA A O 1
ATOM 669 N N . ARG A 1 93 ? 6.254 -4.527 -8.597 1.00 96.19 93 ARG A N 1
ATOM 670 C CA . ARG A 1 93 ? 7.376 -3.916 -9.320 1.00 96.19 93 ARG A CA 1
ATOM 671 C C . ARG A 1 93 ? 8.336 -4.980 -9.839 1.00 96.19 93 ARG A C 1
ATOM 673 O O . ARG A 1 93 ? 9.212 -5.444 -9.113 1.00 96.19 93 ARG A O 1
ATOM 680 N N . MET A 1 94 ? 8.183 -5.357 -11.105 1.00 93.88 94 MET A N 1
ATOM 681 C CA . MET A 1 94 ? 8.958 -6.438 -11.731 1.00 93.88 94 MET A CA 1
ATOM 682 C C . MET A 1 94 ? 10.478 -6.260 -11.608 1.00 93.88 94 MET A C 1
ATOM 684 O O . MET A 1 94 ? 11.187 -7.249 -11.458 1.00 93.88 94 MET A O 1
ATOM 688 N N . GLN A 1 95 ? 10.974 -5.019 -11.610 1.00 95.69 95 GLN A N 1
ATOM 689 C CA . GLN A 1 95 ? 12.407 -4.714 -11.507 1.00 95.69 95 GLN A CA 1
ATOM 690 C C . GLN A 1 95 ? 13.028 -5.180 -10.182 1.00 95.69 95 GLN A C 1
ATOM 692 O O . GLN A 1 95 ? 14.231 -5.410 -10.117 1.00 95.69 95 GLN A O 1
ATOM 697 N N . GLU A 1 96 ? 12.217 -5.346 -9.134 1.00 96.19 96 GLU A N 1
ATOM 698 C CA . GLU A 1 96 ? 12.666 -5.878 -7.844 1.00 96.19 96 GLU A CA 1
ATOM 699 C C . GLU A 1 96 ? 12.273 -7.359 -7.644 1.00 96.19 96 GLU A C 1
ATOM 701 O O . GLU A 1 96 ? 12.567 -7.944 -6.605 1.00 96.19 96 GLU A O 1
ATOM 706 N N . GLY A 1 97 ? 11.634 -8.000 -8.632 1.00 95.19 97 GLY A N 1
ATOM 707 C CA . GLY A 1 97 ? 11.359 -9.441 -8.650 1.00 95.19 97 GLY A CA 1
ATOM 708 C C . GLY A 1 97 ? 10.704 -9.977 -7.371 1.00 95.19 97 GLY A C 1
ATOM 709 O O . GLY A 1 97 ? 9.646 -9.507 -6.947 1.00 95.19 97 GLY A O 1
ATOM 710 N N . ILE A 1 98 ? 11.351 -10.966 -6.743 1.00 96.75 98 ILE A N 1
ATOM 711 C CA . ILE A 1 98 ? 10.870 -11.617 -5.514 1.00 96.75 98 ILE A CA 1
ATOM 712 C C . ILE A 1 98 ? 10.684 -10.634 -4.350 1.00 96.75 98 ILE A C 1
ATOM 714 O O . ILE A 1 98 ? 9.782 -10.820 -3.536 1.00 96.75 98 ILE A O 1
ATOM 718 N N . TYR A 1 99 ? 11.467 -9.551 -4.287 1.00 97.31 99 TYR A N 1
ATOM 719 C CA . TYR A 1 99 ? 11.303 -8.545 -3.240 1.00 97.31 99 TYR A CA 1
ATOM 720 C C . TYR A 1 99 ? 9.937 -7.865 -3.339 1.00 97.31 99 TYR A C 1
ATOM 722 O O . TYR A 1 99 ? 9.293 -7.662 -2.311 1.00 97.31 99 TYR A O 1
ATOM 730 N N . SER A 1 100 ? 9.451 -7.591 -4.552 1.00 96.81 100 SER A N 1
ATOM 731 C CA . SER A 1 100 ? 8.108 -7.043 -4.776 1.00 96.81 100 SER A CA 1
ATOM 732 C C . SER A 1 100 ? 7.008 -8.019 -4.380 1.00 96.81 100 SER A C 1
ATOM 734 O O . SER A 1 100 ? 6.053 -7.614 -3.721 1.00 96.81 100 SER A O 1
ATOM 736 N N . LEU A 1 101 ? 7.155 -9.304 -4.728 1.00 97.12 101 LEU A N 1
ATOM 737 C CA . LEU A 1 101 ? 6.198 -10.340 -4.327 1.00 97.12 101 LEU A CA 1
ATOM 738 C C . LEU A 1 101 ? 6.090 -10.416 -2.799 1.00 97.12 101 LEU A C 1
ATOM 740 O O . LEU A 1 101 ? 4.994 -10.402 -2.245 1.00 97.12 101 LEU A O 1
ATOM 744 N N . MET A 1 102 ? 7.230 -10.410 -2.106 1.00 98.06 102 MET A N 1
ATOM 745 C CA . MET A 1 102 ? 7.262 -10.511 -0.649 1.00 98.06 102 MET A CA 1
ATOM 746 C C . MET A 1 102 ? 6.661 -9.304 0.076 1.00 98.06 102 MET A C 1
ATOM 748 O O . MET A 1 102 ? 6.301 -9.423 1.248 1.00 98.06 102 MET A O 1
ATOM 752 N N . GLN A 1 103 ? 6.488 -8.161 -0.596 1.00 98.38 103 GLN A N 1
ATOM 753 C CA . GLN A 1 103 ? 5.775 -7.037 0.010 1.00 98.38 103 GLN A CA 1
ATOM 754 C C . GLN A 1 103 ? 4.295 -7.350 0.252 1.00 98.38 103 GLN A C 1
ATOM 756 O O . GLN A 1 103 ? 3.737 -6.821 1.210 1.00 98.38 103 GLN A O 1
ATOM 761 N N . MET A 1 104 ? 3.687 -8.247 -0.536 1.00 98.12 104 MET A N 1
ATOM 762 C CA . MET A 1 104 ? 2.319 -8.720 -0.296 1.00 98.12 104 MET A CA 1
ATOM 763 C C . MET A 1 104 ? 2.221 -9.352 1.093 1.00 98.12 104 MET A C 1
ATOM 765 O O . MET A 1 104 ? 1.480 -8.869 1.941 1.00 98.12 104 MET A O 1
ATOM 769 N N . ALA A 1 105 ? 3.055 -10.361 1.360 1.00 98.12 105 ALA A N 1
ATOM 770 C CA . ALA A 1 105 ? 3.085 -11.043 2.649 1.00 98.12 105 ALA A CA 1
ATOM 771 C C . ALA A 1 105 ? 3.461 -10.100 3.804 1.00 98.12 105 ALA A C 1
ATOM 773 O O . ALA A 1 105 ? 2.858 -10.173 4.872 1.00 98.12 105 ALA A O 1
ATOM 774 N N . LYS A 1 106 ? 4.424 -9.189 3.588 1.00 98.62 106 LYS A N 1
ATOM 775 C CA . LYS A 1 106 ? 4.837 -8.208 4.604 1.00 98.62 106 LYS A CA 1
ATOM 776 C C . LYS A 1 106 ? 3.681 -7.304 5.028 1.00 98.62 106 LYS A C 1
ATOM 778 O O . LYS A 1 106 ? 3.499 -7.077 6.217 1.00 98.62 106 LYS A O 1
ATOM 783 N N . ILE A 1 107 ? 2.942 -6.738 4.075 1.00 98.62 107 ILE A N 1
ATOM 784 C CA . ILE A 1 107 ? 1.838 -5.842 4.423 1.00 98.62 107 ILE A CA 1
ATOM 785 C C . ILE A 1 107 ? 0.704 -6.652 5.050 1.00 98.62 107 ILE A C 1
ATOM 787 O O . ILE A 1 107 ? 0.201 -6.266 6.100 1.00 98.62 107 ILE A O 1
ATOM 791 N N . SER A 1 108 ? 0.349 -7.799 4.465 1.00 98.56 108 SER A N 1
ATOM 792 C CA . SER A 1 108 ? -0.714 -8.662 4.986 1.00 98.56 108 SER A CA 1
ATOM 793 C C . SER A 1 108 ? -0.476 -9.105 6.432 1.00 98.56 108 SER A C 1
ATOM 795 O O . SER A 1 108 ? -1.433 -9.165 7.195 1.00 98.56 108 SER A O 1
ATOM 797 N N . SER A 1 109 ? 0.770 -9.357 6.852 1.00 98.62 109 SER A N 1
ATOM 798 C CA . SER A 1 109 ? 1.051 -9.707 8.253 1.00 98.62 109 SER A CA 1
ATOM 799 C C . SER A 1 109 ? 0.822 -8.542 9.221 1.00 98.62 109 SER A C 1
ATOM 801 O O . SER A 1 109 ? 0.361 -8.757 10.339 1.00 98.62 109 SER A O 1
ATOM 803 N N . VAL A 1 110 ? 1.086 -7.302 8.797 1.00 98.69 110 VAL A N 1
ATOM 804 C CA . VAL A 1 110 ? 0.775 -6.102 9.592 1.00 98.69 110 VAL A CA 1
ATOM 805 C C . VAL A 1 110 ? -0.734 -5.868 9.659 1.00 98.69 110 VAL A C 1
ATOM 807 O O . VAL A 1 110 ? -1.245 -5.515 10.718 1.00 98.69 110 VAL A O 1
ATOM 810 N N . LEU A 1 111 ? -1.457 -6.103 8.561 1.00 98.75 111 LEU A N 1
ATOM 811 C CA . LEU A 1 111 ? -2.920 -6.017 8.547 1.00 98.75 111 LEU A CA 1
ATOM 812 C C . LEU A 1 111 ? -3.566 -7.074 9.451 1.00 98.75 111 LEU A C 1
ATOM 814 O O . LEU A 1 111 ? -4.512 -6.761 10.165 1.00 98.75 111 LEU A O 1
ATOM 818 N N . ALA A 1 112 ? -3.018 -8.291 9.496 1.00 98.69 112 ALA A N 1
ATOM 819 C CA . ALA A 1 112 ? -3.461 -9.305 10.450 1.00 98.69 112 ALA A CA 1
ATOM 820 C C . ALA A 1 112 ? -3.283 -8.825 11.900 1.00 98.69 112 ALA A C 1
ATOM 822 O O . ALA A 1 112 ? -4.190 -8.967 12.710 1.00 98.69 112 ALA A O 1
ATOM 823 N N . ALA A 1 113 ? -2.158 -8.179 12.224 1.00 98.75 113 ALA A N 1
ATOM 824 C CA . ALA A 1 113 ? -1.958 -7.606 13.554 1.00 98.75 113 ALA A CA 1
ATOM 825 C C . ALA A 1 113 ? -2.951 -6.470 13.878 1.00 98.75 113 ALA A C 1
ATOM 827 O O . ALA A 1 113 ? -3.383 -6.365 15.024 1.00 98.75 113 ALA A O 1
ATOM 828 N N . LEU A 1 114 ? -3.338 -5.641 12.896 1.00 98.69 114 LEU A N 1
ATOM 829 C CA . LEU A 1 114 ? -4.408 -4.641 13.065 1.00 98.69 114 LEU A CA 1
ATOM 830 C C . LEU A 1 114 ? -5.752 -5.301 13.387 1.00 98.69 114 LEU A C 1
ATOM 832 O O . LEU A 1 114 ? -6.428 -4.866 14.319 1.00 98.69 114 LEU A O 1
ATOM 836 N N . HIS A 1 115 ? -6.090 -6.373 12.670 1.00 98.50 115 HIS A N 1
ATOM 837 C CA . HIS A 1 115 ? -7.308 -7.144 12.901 1.00 98.50 115 HIS A CA 1
ATOM 838 C C . HIS A 1 115 ? -7.349 -7.743 14.317 1.00 98.50 115 HIS A C 1
ATOM 840 O O . HIS A 1 115 ? -8.329 -7.552 15.033 1.00 98.50 115 HIS A O 1
ATOM 846 N N . GLU A 1 116 ? -6.261 -8.379 14.768 1.00 98.56 116 GLU A N 1
ATOM 847 C CA . GLU A 1 116 ? -6.148 -8.919 16.135 1.00 98.56 116 GLU A CA 1
ATOM 848 C C . GLU A 1 116 ? -6.249 -7.827 17.215 1.00 98.56 116 GLU A C 1
ATOM 850 O O . GLU A 1 116 ? -6.757 -8.060 18.311 1.00 98.56 116 GLU A O 1
ATOM 855 N N . ALA A 1 117 ? -5.791 -6.610 16.910 1.00 98.50 117 ALA A N 1
ATOM 856 C CA . ALA A 1 117 ? -5.924 -5.450 17.788 1.00 98.50 117 ALA A CA 1
ATOM 857 C C . ALA A 1 117 ? -7.308 -4.772 17.713 1.00 98.50 117 ALA A C 1
ATOM 859 O O . ALA A 1 117 ? -7.520 -3.770 18.399 1.00 98.50 117 ALA A O 1
ATOM 860 N N . ALA A 1 118 ? -8.230 -5.291 16.892 1.00 98.44 118 ALA A N 1
ATOM 861 C CA . ALA A 1 118 ? -9.538 -4.707 16.599 1.00 98.44 118 ALA A CA 1
ATOM 862 C C . ALA A 1 118 ? -9.463 -3.240 16.124 1.00 98.44 118 ALA A C 1
ATOM 864 O O . ALA A 1 118 ? -10.321 -2.419 16.460 1.00 98.44 118 ALA A O 1
ATOM 865 N N . LEU A 1 119 ? -8.424 -2.898 15.354 1.00 98.62 119 LEU A N 1
ATOM 866 C CA . LEU A 1 119 ? -8.244 -1.569 14.770 1.00 98.62 119 LEU A CA 1
ATOM 867 C C . LEU A 1 119 ? -8.749 -1.554 13.321 1.00 98.62 119 LEU A C 1
ATOM 869 O O . LEU A 1 119 ? -8.271 -2.361 12.525 1.00 98.62 119 LEU A O 1
ATOM 873 N N . PRO A 1 120 ? -9.657 -0.629 12.948 1.00 98.44 120 PRO A N 1
ATOM 874 C CA . PRO A 1 120 ? -10.230 -0.614 11.607 1.00 98.44 120 PRO A CA 1
ATOM 875 C C . PRO A 1 120 ? -9.182 -0.378 10.518 1.00 98.44 120 PRO A C 1
ATOM 877 O O . PRO A 1 120 ? -8.419 0.593 10.573 1.00 98.44 120 PRO A O 1
ATOM 880 N N . TYR A 1 121 ? -9.213 -1.213 9.484 1.00 98.81 121 TYR A N 1
ATOM 881 C CA . TYR A 1 121 ? -8.505 -1.011 8.232 1.00 98.81 121 TYR A CA 1
ATOM 882 C C . TYR A 1 121 ? -9.490 -0.751 7.083 1.00 98.81 121 TYR A C 1
ATOM 884 O O . TYR A 1 121 ? -10.261 -1.621 6.678 1.00 98.81 121 TYR A O 1
ATOM 892 N N . ILE A 1 122 ? -9.433 0.458 6.518 1.00 98.81 122 ILE A N 1
ATOM 893 C CA . ILE A 1 122 ? -10.216 0.850 5.343 1.00 98.81 122 ILE A CA 1
ATOM 894 C C . ILE A 1 122 ? -9.315 0.812 4.108 1.00 98.81 122 ILE A C 1
ATOM 896 O O . ILE A 1 122 ? -8.319 1.539 4.014 1.00 98.81 122 ILE A O 1
ATOM 900 N N . SER A 1 123 ? -9.696 -0.007 3.132 1.00 98.69 123 SER A N 1
ATOM 901 C CA . SER A 1 123 ? -9.050 -0.047 1.823 1.00 98.69 123 SER A CA 1
ATOM 902 C C . SER A 1 123 ? -9.857 0.774 0.823 1.00 98.69 123 SER A C 1
ATOM 904 O O . SER A 1 123 ? -11.006 0.445 0.535 1.00 98.69 123 SER A O 1
ATOM 906 N N . LEU A 1 124 ? -9.270 1.841 0.282 1.00 98.62 124 LEU A N 1
ATOM 907 C CA . LEU A 1 124 ? -9.865 2.637 -0.790 1.00 98.62 124 LEU A CA 1
ATOM 908 C C . LEU A 1 124 ? -9.128 2.349 -2.096 1.00 98.62 124 LEU A C 1
ATOM 910 O O . LEU A 1 124 ? -7.950 2.663 -2.237 1.00 98.62 124 LEU A O 1
ATOM 914 N N . THR A 1 125 ? -9.815 1.764 -3.064 1.00 98.25 125 THR A N 1
ATOM 915 C CA . THR A 1 125 ? -9.254 1.439 -4.378 1.00 98.25 125 THR A CA 1
ATOM 916 C C . THR A 1 125 ? -9.630 2.495 -5.409 1.00 98.25 125 THR A C 1
ATOM 918 O O . THR A 1 125 ? -10.797 2.863 -5.545 1.00 98.25 125 THR A O 1
ATOM 921 N N . THR A 1 126 ? -8.631 2.996 -6.132 1.00 98.31 126 THR A N 1
ATOM 922 C CA . THR A 1 126 ? -8.806 3.997 -7.191 1.00 98.31 126 THR A CA 1
ATOM 923 C C . THR A 1 126 ? -8.315 3.457 -8.532 1.00 98.31 126 THR A C 1
ATOM 925 O O . THR A 1 126 ? -7.751 2.357 -8.616 1.00 98.31 126 THR A O 1
ATOM 928 N N . ASP A 1 127 ? -8.582 4.202 -9.606 1.00 96.31 127 ASP A N 1
ATOM 929 C CA . ASP A 1 127 ? -8.227 3.783 -10.958 1.00 96.31 127 ASP A CA 1
ATOM 930 C C . ASP A 1 127 ? -6.727 3.980 -11.270 1.00 96.31 127 ASP A C 1
ATOM 932 O O . ASP A 1 127 ? -6.222 5.105 -11.170 1.00 96.31 127 ASP A O 1
ATOM 936 N N . PRO A 1 128 ? -6.002 2.946 -11.735 1.00 96.69 128 PRO A N 1
ATOM 937 C CA . PRO A 1 128 ? -6.309 1.516 -11.659 1.00 96.69 128 PRO A CA 1
ATOM 938 C C . PRO A 1 128 ? -5.741 0.885 -10.376 1.00 96.69 128 PRO A C 1
ATOM 940 O O . PRO A 1 128 ? -4.701 1.311 -9.872 1.00 96.69 128 PRO A O 1
ATOM 943 N N . THR A 1 129 ? -6.333 -0.212 -9.903 1.00 97.81 129 THR A N 1
ATOM 944 C CA . THR A 1 129 ? -5.759 -1.067 -8.849 1.00 97.81 129 THR A CA 1
ATOM 945 C C . THR A 1 129 ? -5.699 -2.503 -9.353 1.00 97.81 129 THR A C 1
ATOM 947 O O . THR A 1 129 ? -6.724 -3.157 -9.522 1.00 97.81 129 THR A O 1
ATOM 950 N N . THR A 1 130 ? -4.494 -3.014 -9.626 1.00 96.69 130 THR A N 1
ATOM 951 C CA . THR A 1 130 ? -4.312 -4.320 -10.281 1.00 96.69 130 THR A CA 1
ATOM 952 C C . THR A 1 130 ? -3.171 -5.175 -9.714 1.00 96.69 130 THR A C 1
ATOM 954 O O . THR A 1 130 ? -2.357 -4.712 -8.909 1.00 96.69 130 THR A O 1
ATOM 957 N N . GLY A 1 131 ? -3.097 -6.446 -10.129 1.00 95.19 131 GLY A N 1
ATOM 958 C CA . GLY A 1 131 ? -1.971 -7.342 -9.865 1.00 95.19 131 GLY A CA 1
ATOM 959 C C . GLY A 1 131 ? -1.764 -7.707 -8.394 1.00 95.19 131 GLY A C 1
ATOM 960 O O . GLY A 1 131 ? -2.691 -8.006 -7.646 1.00 95.19 131 GLY A O 1
ATOM 961 N N . GLY A 1 132 ? -0.501 -7.698 -7.960 1.00 94.56 132 GLY A N 1
ATOM 962 C CA . GLY A 1 132 ? -0.139 -8.046 -6.581 1.00 94.56 132 GLY A CA 1
ATOM 963 C C . GLY A 1 132 ? -0.712 -7.095 -5.525 1.00 94.56 132 GLY A C 1
ATOM 964 O O . GLY A 1 132 ? -0.831 -7.481 -4.366 1.00 94.56 132 GLY A O 1
ATOM 965 N N . VAL A 1 133 ? -1.092 -5.868 -5.899 1.00 97.12 133 VAL A N 1
ATOM 966 C CA . VAL A 1 133 ? -1.731 -4.923 -4.971 1.00 97.12 133 VAL A CA 1
ATOM 967 C C . VAL A 1 133 ? -3.172 -5.342 -4.690 1.00 97.12 133 VAL A C 1
ATOM 969 O O . VAL A 1 133 ? -3.519 -5.497 -3.521 1.00 97.12 133 VAL A O 1
ATOM 972 N N . THR A 1 134 ? -3.971 -5.636 -5.724 1.00 97.12 134 THR A N 1
ATOM 973 C CA . THR A 1 134 ? -5.322 -6.206 -5.553 1.00 97.12 134 THR A CA 1
ATOM 974 C C . THR A 1 134 ? -5.303 -7.559 -4.864 1.00 97.12 134 THR A C 1
ATOM 976 O O . THR A 1 134 ? -6.133 -7.799 -4.002 1.00 97.12 134 THR A O 1
ATOM 979 N N . ALA A 1 135 ? -4.340 -8.430 -5.168 1.00 96.25 135 ALA A N 1
ATOM 980 C CA . ALA A 1 135 ? -4.200 -9.720 -4.482 1.00 96.25 135 ALA A CA 1
ATOM 981 C C . ALA A 1 135 ? -3.572 -9.635 -3.074 1.00 96.25 135 ALA A C 1
ATOM 983 O O . ALA A 1 135 ? -3.175 -10.659 -2.519 1.00 96.25 135 ALA A O 1
ATOM 984 N N . SER A 1 136 ? -3.423 -8.438 -2.501 1.00 97.62 136 SER A N 1
ATOM 985 C CA . SER A 1 136 ? -2.923 -8.255 -1.136 1.00 97.62 136 SER A CA 1
ATOM 986 C C . SER A 1 136 ? -3.728 -7.182 -0.403 1.00 97.62 136 SER A C 1
ATOM 988 O O . SER A 1 136 ? -4.951 -7.255 -0.361 1.00 97.62 136 SER A O 1
ATOM 990 N N . HIS A 1 137 ? -3.057 -6.196 0.188 1.00 98.12 137 HIS A N 1
ATOM 991 C CA . HIS A 1 137 ? -3.643 -5.191 1.068 1.00 98.12 137 HIS A CA 1
ATOM 992 C C . HIS A 1 137 ? -4.893 -4.512 0.504 1.00 98.12 137 HIS A C 1
ATOM 994 O O . HIS A 1 137 ? -5.850 -4.340 1.246 1.00 98.12 137 HIS A O 1
ATOM 1000 N N . ALA A 1 138 ? -4.950 -4.229 -0.801 1.00 97.94 138 ALA A N 1
ATOM 1001 C CA . ALA A 1 138 ? -6.091 -3.531 -1.387 1.00 97.94 138 ALA A CA 1
ATOM 1002 C C . ALA A 1 138 ? -7.431 -4.291 -1.278 1.00 97.94 138 ALA A C 1
ATOM 1004 O O . ALA A 1 138 ? -8.476 -3.660 -1.409 1.00 97.94 138 ALA A O 1
ATOM 1005 N N . MET A 1 139 ? -7.421 -5.605 -1.027 1.00 97.88 139 MET A N 1
ATOM 1006 C CA . MET A 1 139 ? -8.630 -6.426 -0.835 1.00 97.88 139 MET A CA 1
ATOM 1007 C C . MET A 1 139 ? -8.756 -7.017 0.578 1.00 97.88 139 MET A C 1
ATOM 1009 O O . MET A 1 139 ? -9.627 -7.851 0.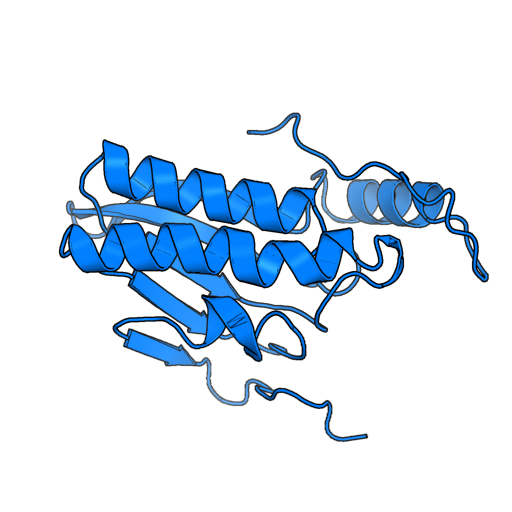813 1.00 97.88 139 MET A O 1
ATOM 1013 N N . LEU A 1 140 ? -7.904 -6.600 1.521 1.00 98.25 140 LEU A N 1
ATOM 1014 C CA . LEU A 1 140 ? -7.898 -7.087 2.908 1.00 98.25 140 LEU A CA 1
ATOM 1015 C C . LEU A 1 140 ? -8.490 -6.074 3.902 1.00 98.25 140 LEU A C 1
ATOM 1017 O O . LEU A 1 140 ? -8.259 -6.208 5.100 1.00 98.25 140 LEU A O 1
ATOM 1021 N N . GLY A 1 141 ? -9.200 -5.048 3.422 1.00 98.25 141 GLY A N 1
ATOM 1022 C CA . GLY A 1 141 ? -9.889 -4.087 4.281 1.00 98.25 141 GLY A CA 1
ATOM 1023 C C . GLY A 1 141 ? -11.049 -4.724 5.038 1.00 98.25 141 GLY A C 1
ATOM 1024 O O . GLY A 1 141 ? -11.772 -5.547 4.477 1.00 98.25 141 GLY A O 1
ATOM 1025 N N . ASP A 1 142 ? -11.278 -4.279 6.276 1.00 98.56 142 ASP A N 1
ATOM 1026 C CA . ASP A 1 142 ? -12.549 -4.523 6.973 1.00 98.56 142 ASP A CA 1
ATOM 1027 C C . ASP A 1 142 ? -13.703 -3.890 6.180 1.00 98.56 142 ASP A C 1
ATOM 1029 O O . ASP A 1 142 ? -14.809 -4.425 6.102 1.00 98.56 142 ASP A O 1
ATOM 1033 N N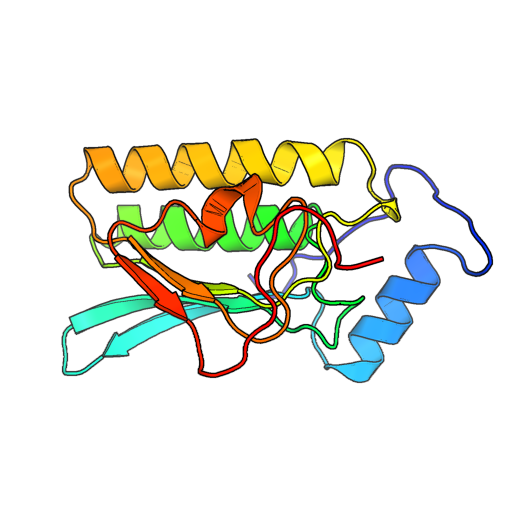 . VAL A 1 143 ? -13.410 -2.753 5.539 1.00 98.31 143 VAL A N 1
ATOM 1034 C CA . VAL A 1 143 ? -14.258 -2.116 4.534 1.00 98.31 143 VAL A CA 1
ATOM 1035 C C . VAL A 1 143 ? -13.426 -1.844 3.284 1.00 98.31 143 VAL A C 1
ATOM 1037 O O . VAL A 1 143 ? -12.424 -1.127 3.333 1.00 98.31 143 VAL A O 1
ATOM 1040 N N . ASN A 1 144 ? -13.880 -2.387 2.155 1.00 98.38 144 ASN A N 1
ATOM 1041 C CA . ASN A 1 144 ? -13.329 -2.096 0.836 1.00 98.38 144 ASN A CA 1
ATOM 1042 C C . ASN A 1 144 ? -14.236 -1.082 0.123 1.00 98.38 144 ASN A C 1
ATOM 1044 O O . ASN A 1 144 ? -15.413 -1.349 -0.121 1.00 98.38 144 ASN A O 1
ATOM 1048 N N . LEU A 1 145 ? -13.678 0.079 -0.211 1.00 98.38 145 LEU A N 1
ATOM 1049 C CA . LEU A 1 145 ? -14.317 1.151 -0.969 1.00 98.38 145 LEU A CA 1
ATOM 1050 C C . LEU A 1 145 ? -13.652 1.274 -2.343 1.00 98.38 145 LEU A C 1
ATOM 1052 O O . LEU A 1 145 ? -12.458 1.005 -2.495 1.00 98.38 145 LEU A O 1
ATOM 1056 N N . ALA A 1 146 ? -14.413 1.711 -3.340 1.00 98.06 146 ALA A N 1
ATOM 1057 C CA . ALA A 1 146 ? -13.918 1.933 -4.693 1.00 98.06 146 ALA A CA 1
ATOM 1058 C C . ALA A 1 146 ? -14.466 3.242 -5.266 1.00 98.06 146 ALA A C 1
ATOM 1060 O O . ALA A 1 146 ? -15.633 3.577 -5.049 1.00 98.06 146 ALA A O 1
ATOM 1061 N N . GLU A 1 147 ? -13.638 3.965 -6.019 1.00 97.56 147 GLU A N 1
ATOM 1062 C CA . GLU A 1 147 ? -14.112 5.103 -6.809 1.00 97.56 147 GLU A CA 1
ATOM 1063 C C . GLU A 1 147 ? -14.948 4.631 -8.017 1.00 97.56 147 GLU A C 1
ATOM 1065 O O . GLU A 1 147 ? -14.638 3.598 -8.624 1.00 97.56 147 GLU A O 1
ATOM 1070 N N . PRO A 1 148 ? -16.007 5.369 -8.407 1.00 97.75 148 PRO A N 1
ATOM 1071 C CA . PRO A 1 148 ? -16.810 5.023 -9.576 1.00 97.75 148 PRO A CA 1
ATOM 1072 C C . PRO A 1 148 ? -15.964 4.879 -10.847 1.00 97.75 148 PRO A C 1
ATOM 1074 O O . PRO A 1 148 ? -15.224 5.785 -11.220 1.00 97.75 148 PRO A O 1
ATOM 1077 N N . GLY A 1 149 ? -16.113 3.747 -11.540 1.00 95.31 149 GLY A N 1
ATOM 1078 C CA . GLY A 1 149 ? -15.418 3.477 -12.803 1.00 95.31 149 GLY A CA 1
ATOM 1079 C C . GLY A 1 149 ? -13.969 3.002 -12.667 1.00 95.31 149 GLY A C 1
ATOM 1080 O O . GLY A 1 149 ? -13.329 2.792 -13.694 1.00 95.31 149 GLY A O 1
ATOM 1081 N N . ALA A 1 150 ? -13.456 2.798 -11.448 1.00 96.50 150 ALA A N 1
ATOM 1082 C CA . ALA A 1 150 ? -12.098 2.304 -11.246 1.00 96.50 150 ALA A CA 1
ATOM 1083 C C . ALA A 1 150 ? -11.897 0.882 -11.794 1.00 96.50 150 ALA A C 1
ATOM 1085 O O . ALA A 1 150 ? -12.675 -0.032 -11.504 1.00 96.50 150 ALA A O 1
ATOM 1086 N N . LEU A 1 151 ? -10.813 0.674 -12.548 1.00 96.25 151 LEU A N 1
ATOM 1087 C CA . LEU A 1 151 ? -10.397 -0.651 -12.990 1.00 96.25 151 LEU A CA 1
ATOM 1088 C C . LEU A 1 151 ? -9.729 -1.400 -11.832 1.00 96.25 151 LEU A C 1
ATOM 1090 O O . LEU A 1 151 ? -8.586 -1.115 -11.466 1.00 96.25 151 LEU A O 1
ATOM 1094 N N . ILE A 1 152 ? -10.436 -2.392 -11.290 1.00 97.31 152 ILE A N 1
ATOM 1095 C CA . ILE A 1 152 ? -9.976 -3.212 -10.168 1.00 97.31 152 ILE A CA 1
ATOM 1096 C C . ILE A 1 152 ? -9.974 -4.683 -10.582 1.00 97.31 152 ILE A C 1
ATOM 1098 O O . ILE A 1 152 ? -11.004 -5.227 -10.973 1.00 97.31 152 ILE A O 1
ATOM 1102 N N . GLY A 1 153 ? -8.825 -5.351 -10.487 1.00 96.00 153 GLY A N 1
ATOM 1103 C CA . GLY A 1 153 ? -8.742 -6.772 -10.829 1.00 96.00 153 GLY A CA 1
ATOM 1104 C C . GLY A 1 153 ? -7.383 -7.396 -10.558 1.00 96.00 153 GLY A C 1
ATOM 1105 O O . GLY A 1 153 ? -6.374 -6.706 -10.460 1.00 96.00 153 GLY A O 1
ATOM 1106 N N . PHE A 1 154 ? -7.324 -8.718 -10.412 1.00 94.12 154 PHE A N 1
ATOM 1107 C CA . PHE A 1 154 ? -6.039 -9.407 -10.263 1.00 94.12 154 PHE A CA 1
ATOM 1108 C C . PHE A 1 154 ? -5.241 -9.391 -11.573 1.00 94.12 154 PHE A C 1
ATOM 1110 O O . PHE A 1 154 ? -4.095 -8.948 -11.600 1.00 94.12 154 PHE A O 1
ATOM 1117 N N . ALA A 1 155 ? -5.868 -9.820 -12.667 1.00 88.19 155 ALA A N 1
ATOM 1118 C CA . ALA A 1 155 ? -5.308 -9.730 -14.009 1.00 88.19 155 ALA A CA 1
ATOM 1119 C C . ALA A 1 155 ? -5.818 -8.468 -14.716 1.00 88.19 155 ALA A C 1
ATOM 1121 O O . ALA A 1 155 ? -6.952 -8.037 -14.492 1.00 88.19 155 ALA A O 1
ATOM 1122 N N . GLY A 1 156 ? -4.979 -7.881 -15.571 1.00 76.75 156 GLY A N 1
ATOM 1123 C CA . GLY A 1 156 ? -5.423 -6.826 -16.476 1.00 76.75 156 GLY A CA 1
ATOM 1124 C C . GLY A 1 156 ? -6.416 -7.373 -17.513 1.00 76.75 156 GLY A C 1
ATOM 1125 O O . GLY A 1 156 ? -6.435 -8.573 -17.768 1.00 76.75 156 GLY A O 1
ATOM 1126 N N . PRO A 1 157 ? -7.224 -6.513 -18.152 1.00 75.50 157 PRO A N 1
ATOM 1127 C CA . PRO A 1 157 ? -8.203 -6.929 -19.161 1.00 75.50 157 PRO A CA 1
ATOM 1128 C C . PRO A 1 157 ? -7.580 -7.375 -20.504 1.00 75.50 157 PRO A C 1
ATOM 1130 O O . PRO A 1 157 ? -8.308 -7.532 -21.481 1.00 75.50 157 PRO A O 1
ATOM 1133 N N . ARG A 1 158 ? -6.251 -7.513 -20.585 1.00 66.62 158 ARG A N 1
ATOM 1134 C CA . ARG A 1 158 ? -5.491 -7.875 -21.790 1.00 66.62 158 ARG A CA 1
ATOM 1135 C C . ARG A 1 158 ? -4.701 -9.149 -21.566 1.00 66.62 158 ARG A C 1
ATOM 1137 O O . ARG A 1 158 ? -4.125 -9.269 -20.462 1.00 66.62 158 ARG A O 1
#

Sequence (158 aa):
DEGLHSEDPLRFQDLKPYKARLTAAEGKIGRRSAVLAGTGTLEGVGVTLAVMDFRFIGGSMGSAVGEKIARAGRSALERKEPLIVVSASGGARMQEGIYSLMQMAKISSVLAALHEAALPYISLTTDPTTGGVTASHAMLGDVNLAEPGALIGFAGPR

Secondary structure (DSSP, 8-state):
-TT-----TT--BSSSBHHHHHHHHHHHHSSSSSEEEEEEEETTEEEEEEEE-TTTGGG-B-HHHHHHHHHHHHHHHHHT--EEEEEEESSB-GGGTHHHHHHHHHHHHHHHHHHHTT--EEEEEEEEEEHHHHTTGGG--SEEEE-TT--EESS---

Radius of gyration: 15.05 Å; chains: 1; bounding box: 38×27×41 Å

pLDDT: mean 95.83, std 4.6, range [66.62, 98.88]